Protein AF-A0A2W6Y2Q2-F1 (afdb_monomer_lite)

Foldseek 3Di:
DFP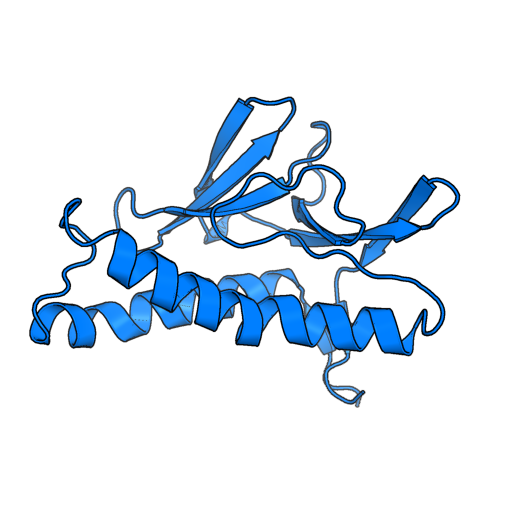KDFLLVLVVVLLVVLQVCQVVCVVVVQHPPDPVNVVVSQVVSQVSCCVRHVVLVVVQVCVVPVPDDFDEAGAQDADDPGQKFKAFPPPPFADWGWHYFDADPHRSQWTWTDTPNDIDIDGSVPGQMWMWGQGPVRDIDTHGMTGPPD

Secondary structure (DSSP, 8-state):
---EEEHHHHHHHHHHHHHHHHHHHHHTT--TT-GGGHHHHHHHHHHHHIIIIIHHHHHHHHHH-TT----BPPTTS---S-SEEEEETT--STT-EEEEEE-SSSTT-EEEEEETTEEEEEEGGG--EEEEEE-TTS-EEEE-EEES--

Radius of gyration: 15.6 Å; chains: 1; bounding box: 40×36×45 Å

Structure (mmCIF, N/CA/C/O backbone):
data_AF-A0A2W6Y2Q2-F1
#
_entry.id   AF-A0A2W6Y2Q2-F1
#
loop_
_atom_site.group_PDB
_atom_site.id
_atom_site.type_symbol
_atom_site.label_atom_id
_atom_site.label_alt_id
_atom_site.label_comp_id
_atom_site.label_asym_id
_atom_site.label_entity_id
_atom_site.label_seq_id
_atom_site.pdbx_PDB_ins_code
_atom_site.Cartn_x
_atom_site.Cartn_y
_atom_site.Cartn_z
_atom_site.occupancy
_atom_site.B_iso_or_equiv
_atom_site.auth_seq_id
_atom_site.auth_comp_id
_atom_site.auth_asym_id
_atom_site.auth_atom_id
_atom_site.pdbx_PDB_model_num
ATOM 1 N N . MET A 1 1 ? -14.015 -22.591 5.060 1.00 55.34 1 MET A N 1
ATOM 2 C CA . MET A 1 1 ? -12.784 -21.904 5.494 1.00 55.34 1 MET A CA 1
ATOM 3 C C . MET A 1 1 ? -12.950 -20.511 4.949 1.00 55.34 1 MET A C 1
ATOM 5 O O . MET A 1 1 ? -13.200 -20.458 3.755 1.00 55.34 1 MET A O 1
ATOM 9 N N . SER A 1 2 ? -12.981 -19.472 5.788 1.00 66.75 2 SER A N 1
ATOM 10 C CA . SER A 1 2 ? -12.985 -18.113 5.242 1.00 66.75 2 SER A CA 1
ATOM 11 C C . SER A 1 2 ? -11.653 -17.878 4.542 1.00 66.75 2 SER A C 1
ATOM 13 O O . SER A 1 2 ? -10.610 -18.334 5.032 1.00 66.75 2 SER A O 1
ATOM 15 N N . ASP A 1 3 ? -11.706 -17.265 3.367 1.00 87.62 3 ASP A N 1
ATOM 16 C CA . ASP A 1 3 ? -10.528 -16.915 2.586 1.00 87.62 3 ASP A CA 1
ATOM 17 C C . ASP A 1 3 ? -9.928 -15.624 3.164 1.00 87.62 3 ASP A C 1
ATOM 19 O O . ASP A 1 3 ? -10.250 -14.507 2.759 1.00 87.62 3 ASP A O 1
ATOM 23 N N . GLN A 1 4 ? -9.120 -15.779 4.218 1.00 93.56 4 GLN A N 1
ATOM 24 C CA . GLN A 1 4 ? -8.417 -14.665 4.852 1.00 93.56 4 GLN A CA 1
ATOM 25 C C . GLN A 1 4 ? -7.084 -14.394 4.157 1.00 93.56 4 GLN A C 1
ATOM 27 O O . GLN A 1 4 ? -6.311 -15.314 3.882 1.00 93.56 4 GLN A O 1
ATOM 32 N N . ILE A 1 5 ? -6.781 -13.115 3.955 1.00 96.38 5 ILE A N 1
ATOM 33 C CA . ILE A 1 5 ? -5.499 -12.644 3.433 1.00 96.38 5 ILE A CA 1
ATOM 34 C C . ILE A 1 5 ? -4.911 -11.583 4.357 1.00 96.38 5 ILE A C 1
ATOM 36 O O . ILE A 1 5 ? -5.626 -10.713 4.854 1.00 96.38 5 ILE A O 1
ATOM 40 N N . SER A 1 6 ? -3.597 -11.617 4.570 1.00 97.19 6 SER A N 1
ATOM 41 C CA . SER A 1 6 ? -2.954 -10.570 5.356 1.00 97.19 6 SER A CA 1
ATOM 42 C C . SER A 1 6 ? -2.934 -9.244 4.583 1.00 97.19 6 SER A C 1
ATOM 44 O O . SER A 1 6 ? -2.750 -9.214 3.362 1.00 97.19 6 SER A O 1
ATOM 46 N N . VAL A 1 7 ? -3.054 -8.118 5.289 1.00 97.00 7 VAL A N 1
ATOM 47 C CA . VAL A 1 7 ? -2.902 -6.774 4.700 1.00 97.00 7 VAL A CA 1
ATOM 48 C C . VAL A 1 7 ? -1.521 -6.627 4.054 1.00 97.00 7 VAL A C 1
ATOM 50 O O . VAL A 1 7 ? -1.380 -6.036 2.983 1.00 97.00 7 VAL A O 1
ATOM 53 N N . THR A 1 8 ? -0.499 -7.230 4.663 1.00 96.88 8 THR A N 1
ATOM 54 C CA . THR A 1 8 ? 0.851 -7.294 4.092 1.00 96.88 8 THR A CA 1
ATOM 55 C C . THR A 1 8 ? 0.857 -7.963 2.719 1.00 96.88 8 THR A C 1
ATOM 57 O O . THR A 1 8 ? 1.486 -7.448 1.792 1.00 96.88 8 THR A O 1
ATOM 60 N N . ASP A 1 9 ? 0.152 -9.082 2.561 1.00 97.19 9 ASP A N 1
ATOM 61 C CA . ASP A 1 9 ? 0.091 -9.796 1.288 1.00 97.19 9 ASP A CA 1
ATOM 62 C C . ASP A 1 9 ? -0.718 -9.031 0.238 1.00 97.19 9 ASP A C 1
ATOM 64 O O . ASP A 1 9 ? -0.294 -8.997 -0.916 1.00 97.19 9 ASP A O 1
ATOM 68 N N . LEU A 1 10 ? -1.796 -8.329 0.611 1.00 96.81 10 LEU A N 1
ATOM 69 C CA . LEU A 1 10 ? -2.506 -7.422 -0.307 1.00 96.81 10 LEU A CA 1
ATOM 70 C C . LEU A 1 10 ? -1.560 -6.362 -0.891 1.00 96.81 10 LEU A C 1
ATOM 72 O O . LEU A 1 10 ? -1.468 -6.199 -2.111 1.00 96.81 10 LEU A O 1
ATOM 76 N N . VAL A 1 11 ? -0.789 -5.683 -0.037 1.00 97.25 11 VAL A N 1
ATOM 77 C CA . VAL A 1 11 ? 0.143 -4.629 -0.475 1.00 97.25 11 VAL A CA 1
ATOM 78 C C . VAL A 1 11 ? 1.310 -5.207 -1.289 1.00 97.25 11 VAL A C 1
ATOM 80 O O . VAL A 1 11 ? 1.740 -4.609 -2.279 1.00 97.25 11 VAL A O 1
ATOM 83 N N . ARG A 1 12 ? 1.806 -6.401 -0.942 1.00 97.12 12 ARG A N 1
ATOM 84 C CA . ARG A 1 12 ? 2.831 -7.102 -1.737 1.00 97.12 12 ARG A CA 1
ATOM 85 C C . ARG A 1 12 ? 2.305 -7.555 -3.097 1.00 97.12 12 ARG A C 1
ATOM 87 O O . ARG A 1 12 ? 3.038 -7.463 -4.086 1.00 97.12 12 ARG A O 1
ATOM 94 N N . ASN A 1 13 ? 1.062 -8.021 -3.168 1.00 97.56 13 ASN A N 1
ATOM 95 C CA . ASN A 1 13 ? 0.400 -8.378 -4.421 1.00 97.56 13 ASN A CA 1
ATOM 96 C C . ASN A 1 13 ? 0.252 -7.151 -5.319 1.00 97.56 13 ASN A C 1
ATOM 98 O O . ASN A 1 13 ? 0.581 -7.224 -6.501 1.00 97.56 13 ASN A O 1
ATOM 102 N N . PHE A 1 14 ? -0.125 -6.006 -4.748 1.00 97.94 14 PHE A N 1
ATOM 103 C CA . PHE A 1 14 ? -0.113 -4.721 -5.440 1.00 97.94 14 PHE A CA 1
ATOM 104 C C . PHE A 1 14 ? 1.275 -4.374 -6.012 1.00 97.94 14 PHE A C 1
ATOM 106 O O . PHE A 1 14 ? 1.404 -4.149 -7.217 1.00 97.94 14 PHE A O 1
ATOM 113 N N . ALA A 1 15 ? 2.336 -4.420 -5.198 1.00 97.62 15 ALA A N 1
ATOM 114 C CA . ALA A 1 15 ? 3.701 -4.168 -5.672 1.00 97.62 15 ALA A CA 1
ATOM 115 C C . ALA A 1 15 ? 4.117 -5.135 -6.795 1.00 97.62 15 ALA A C 1
ATOM 117 O O . ALA A 1 15 ? 4.762 -4.750 -7.772 1.00 97.62 15 ALA A O 1
ATOM 118 N N . SER A 1 16 ? 3.733 -6.405 -6.674 1.00 97.75 16 SER A N 1
ATOM 119 C CA . SER A 1 16 ? 4.023 -7.441 -7.669 1.00 97.75 16 SER A CA 1
ATOM 120 C C . SER A 1 16 ? 3.266 -7.208 -8.978 1.00 97.75 16 SER A C 1
ATOM 122 O O . SER A 1 16 ? 3.845 -7.384 -10.050 1.00 97.75 16 SER A O 1
ATOM 124 N N . ALA A 1 17 ? 2.013 -6.750 -8.910 1.00 98.19 17 ALA A N 1
ATOM 125 C CA . ALA A 1 17 ? 1.218 -6.378 -10.076 1.00 98.19 17 ALA A CA 1
ATOM 126 C C . ALA A 1 17 ? 1.860 -5.209 -10.841 1.00 98.19 17 ALA A C 1
ATOM 128 O O . ALA A 1 17 ? 2.041 -5.310 -12.056 1.00 98.19 17 ALA A O 1
ATOM 129 N N . CYS A 1 18 ? 2.295 -4.153 -10.142 1.00 97.12 18 CYS A N 1
ATOM 130 C CA . CYS A 1 18 ? 3.012 -3.033 -10.764 1.00 97.12 18 CYS A CA 1
ATOM 131 C C . CYS A 1 18 ? 4.272 -3.507 -11.506 1.00 97.12 18 CYS A C 1
ATOM 133 O O . CYS A 1 18 ? 4.455 -3.185 -12.680 1.00 97.12 18 CYS A O 1
ATOM 135 N N . ARG A 1 19 ? 5.098 -4.352 -10.870 1.00 96.75 19 ARG A N 1
ATOM 136 C CA . ARG A 1 19 ? 6.300 -4.929 -11.506 1.00 96.75 19 ARG A CA 1
ATOM 137 C C . ARG A 1 19 ? 5.984 -5.806 -12.714 1.00 96.75 19 ARG A C 1
ATOM 139 O O . ARG A 1 19 ? 6.712 -5.781 -13.704 1.00 96.75 19 ARG A O 1
ATOM 146 N N . ALA A 1 20 ? 4.913 -6.591 -12.645 1.00 97.81 20 ALA A N 1
ATOM 147 C CA . ALA A 1 20 ? 4.515 -7.480 -13.732 1.00 97.81 20 ALA A CA 1
ATOM 148 C C . ALA A 1 20 ? 4.067 -6.709 -14.987 1.00 97.81 20 ALA A C 1
ATOM 150 O O . ALA A 1 20 ? 4.219 -7.214 -16.102 1.00 97.81 20 ALA A O 1
ATOM 151 N N . LEU A 1 21 ? 3.550 -5.487 -14.823 1.00 97.31 21 LEU A N 1
ATOM 152 C CA . LEU A 1 21 ? 3.155 -4.619 -15.934 1.00 97.31 21 LEU A CA 1
ATOM 153 C C . LEU A 1 21 ? 4.338 -3.927 -16.617 1.00 97.31 21 LEU A C 1
ATOM 155 O O . LEU A 1 21 ? 4.245 -3.622 -17.809 1.00 97.31 21 LEU A O 1
ATOM 159 N N . THR A 1 22 ? 5.455 -3.733 -15.912 1.00 95.75 22 THR A N 1
ATOM 160 C CA . THR A 1 22 ? 6.651 -3.044 -16.415 1.00 95.75 22 THR A CA 1
ATOM 161 C C . THR A 1 22 ? 7.077 -3.467 -17.827 1.00 95.75 22 THR A C 1
ATOM 163 O O . THR A 1 22 ? 7.125 -2.601 -18.700 1.00 95.75 22 THR A O 1
ATOM 166 N N . PRO A 1 23 ? 7.300 -4.761 -18.146 1.00 95.75 23 PRO A N 1
ATOM 167 C CA . PRO A 1 23 ? 7.752 -5.151 -19.484 1.00 95.75 23 PRO A CA 1
ATOM 168 C C . PRO A 1 23 ? 6.748 -4.841 -20.603 1.00 95.75 23 PRO A C 1
ATOM 170 O O . PRO A 1 23 ? 7.139 -4.787 -21.770 1.00 95.75 23 PRO A O 1
ATOM 173 N N . TYR A 1 24 ? 5.460 -4.684 -20.291 1.00 96.69 24 TYR A N 1
ATOM 174 C CA . TYR A 1 24 ? 4.431 -4.337 -21.272 1.00 96.69 24 TYR A CA 1
ATOM 175 C C . TYR A 1 24 ? 4.340 -2.826 -21.471 1.00 96.69 24 TYR A C 1
ATOM 177 O O . TYR A 1 24 ? 4.234 -2.366 -22.608 1.00 96.69 24 TYR A O 1
ATOM 185 N N . LEU A 1 25 ? 4.441 -2.060 -20.386 1.00 94.50 25 LEU A N 1
ATOM 186 C CA . LEU A 1 25 ? 4.421 -0.599 -20.425 1.00 94.50 25 LEU A CA 1
ATOM 187 C C . LEU A 1 25 ? 5.706 -0.026 -21.033 1.00 94.50 25 LEU A C 1
ATOM 189 O O . LEU A 1 25 ? 5.629 0.903 -21.837 1.00 94.50 25 LEU A O 1
ATOM 193 N N . ASP A 1 26 ? 6.855 -0.664 -20.802 1.00 92.69 26 ASP A N 1
ATOM 194 C CA . ASP A 1 26 ? 8.106 -0.341 -21.494 1.00 92.69 26 ASP A CA 1
ATOM 195 C C . ASP A 1 26 ? 7.950 -0.476 -23.022 1.00 92.69 26 ASP A C 1
ATOM 197 O O . ASP A 1 26 ? 8.349 0.412 -23.778 1.00 92.69 26 ASP A O 1
ATOM 201 N N . ARG A 1 27 ? 7.295 -1.547 -23.503 1.00 94.81 27 ARG A N 1
ATOM 202 C CA . ARG A 1 27 ? 6.998 -1.739 -24.941 1.00 94.81 27 ARG A CA 1
ATOM 203 C C . ARG A 1 27 ? 5.982 -0.736 -25.482 1.00 94.81 27 ARG A C 1
ATOM 205 O O . ARG A 1 27 ? 5.977 -0.477 -26.681 1.00 94.81 27 ARG A O 1
ATOM 212 N N . ALA A 1 28 ? 5.133 -0.189 -24.617 1.00 93.75 28 ALA A N 1
ATOM 213 C CA . ALA A 1 28 ? 4.190 0.873 -24.946 1.00 93.75 28 ALA A CA 1
ATOM 214 C C . ALA A 1 28 ? 4.810 2.281 -24.846 1.00 93.75 28 ALA A C 1
ATOM 216 O O . ALA A 1 28 ? 4.087 3.266 -24.972 1.00 93.75 28 ALA A O 1
ATOM 217 N N . HIS A 1 29 ? 6.130 2.388 -24.645 1.00 91.25 29 HIS A N 1
ATOM 218 C CA . HIS A 1 29 ? 6.852 3.650 -24.457 1.00 91.25 29 HIS A CA 1
ATOM 219 C C . HIS A 1 29 ? 6.412 4.452 -23.221 1.00 91.25 29 HIS A C 1
ATOM 221 O O . HIS A 1 29 ? 6.494 5.680 -23.210 1.00 91.25 29 HIS A O 1
ATOM 227 N N . VAL A 1 30 ? 6.018 3.749 -22.157 1.00 90.81 30 VAL A N 1
ATOM 228 C CA . VAL A 1 30 ? 5.767 4.309 -20.821 1.00 90.81 30 VAL A CA 1
ATOM 229 C C . VAL A 1 30 ? 6.777 3.715 -19.826 1.00 90.81 30 VAL A C 1
ATOM 231 O O . VAL A 1 30 ? 6.401 2.949 -18.937 1.00 90.81 30 VAL A O 1
ATOM 234 N N . PRO A 1 31 ? 8.086 3.989 -19.990 1.00 87.56 31 PRO A N 1
ATOM 235 C CA . PRO A 1 31 ? 9.097 3.387 -19.136 1.00 87.56 31 PRO A CA 1
ATOM 236 C C . PRO A 1 31 ? 9.017 3.922 -17.707 1.00 87.56 31 PRO A C 1
ATOM 238 O O . PRO A 1 31 ? 8.912 5.126 -17.486 1.00 87.56 31 PRO A O 1
ATOM 241 N N . TRP A 1 32 ? 9.119 3.019 -16.734 1.00 85.56 32 TRP A N 1
ATOM 242 C CA . TRP A 1 32 ? 9.094 3.344 -15.299 1.00 85.56 32 TRP A CA 1
ATOM 243 C C . TRP A 1 32 ? 10.253 4.253 -14.861 1.00 85.56 32 TRP A C 1
ATOM 245 O O . TRP A 1 32 ? 10.110 5.041 -13.932 1.00 85.56 32 TRP A O 1
ATOM 255 N N . ALA A 1 33 ? 11.399 4.157 -15.542 1.00 84.81 33 ALA A N 1
ATOM 256 C CA . ALA A 1 33 ? 12.600 4.931 -15.234 1.00 84.81 33 ALA A CA 1
ATOM 257 C C . ALA A 1 33 ? 12.583 6.355 -15.828 1.00 84.81 33 ALA A C 1
ATOM 259 O O . ALA A 1 33 ? 13.486 7.149 -15.551 1.00 84.81 33 ALA A O 1
ATOM 260 N N . ASP A 1 34 ? 11.599 6.693 -16.671 1.00 80.94 34 ASP A N 1
ATOM 261 C CA . ASP A 1 34 ? 11.474 8.041 -17.225 1.00 80.94 34 ASP A CA 1
ATOM 262 C C . ASP A 1 34 ? 10.599 8.918 -16.331 1.00 80.94 34 ASP A C 1
ATOM 264 O O . ASP A 1 34 ? 9.374 8.813 -16.301 1.00 80.94 34 ASP A O 1
ATOM 268 N N . HIS A 1 35 ? 11.251 9.869 -15.670 1.00 75.06 35 HIS A N 1
ATOM 269 C CA . HIS A 1 35 ? 10.616 10.857 -14.808 1.00 75.06 35 HIS A CA 1
ATOM 270 C C . HIS A 1 35 ? 9.558 11.735 -15.486 1.00 75.06 35 HIS A C 1
ATOM 272 O O . HIS A 1 35 ? 8.764 12.381 -14.808 1.00 75.06 35 HIS A O 1
ATOM 278 N N . ARG A 1 36 ? 9.529 11.797 -16.820 1.00 75.50 36 ARG A N 1
ATOM 279 C CA . ARG A 1 36 ? 8.493 12.534 -17.560 1.00 75.50 36 ARG A CA 1
ATOM 280 C C . ARG A 1 36 ? 7.184 11.761 -17.683 1.00 75.50 36 ARG A C 1
ATOM 282 O O . ARG A 1 36 ? 6.189 12.341 -18.103 1.00 75.50 36 ARG A O 1
ATOM 289 N N . GLN A 1 37 ? 7.197 10.469 -17.361 1.00 76.31 37 GLN A N 1
ATOM 290 C CA . GLN A 1 37 ? 6.061 9.559 -17.488 1.00 76.31 37 GLN A CA 1
ATOM 291 C C . GLN A 1 37 ? 5.467 9.162 -16.129 1.00 76.31 37 GLN A C 1
ATOM 293 O O . GLN A 1 37 ? 4.591 8.296 -16.094 1.00 76.31 37 GLN A O 1
ATOM 298 N N . TYR A 1 38 ? 5.907 9.791 -15.029 1.00 79.06 38 TYR A N 1
ATOM 299 C CA . TYR A 1 38 ? 5.414 9.489 -13.682 1.00 79.06 38 TYR A CA 1
ATOM 300 C C . TYR A 1 38 ? 3.889 9.579 -13.592 1.00 79.06 38 TYR A C 1
ATOM 302 O O . TYR A 1 38 ? 3.276 8.630 -13.125 1.00 79.06 38 TYR A O 1
ATOM 310 N N . ASP A 1 39 ? 3.261 10.592 -14.199 1.00 85.69 39 ASP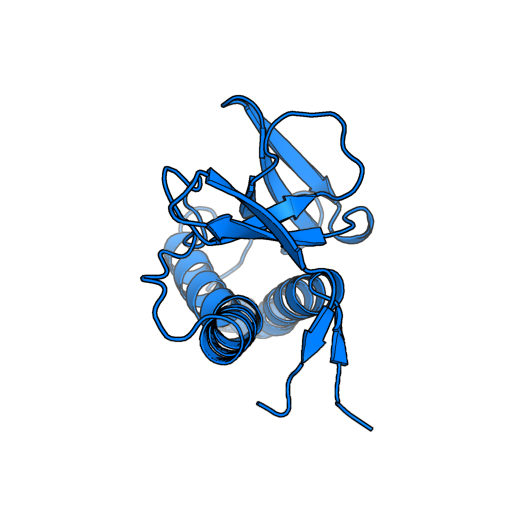 A N 1
ATOM 311 C CA . ASP A 1 39 ? 1.798 10.737 -14.215 1.00 85.69 39 ASP A CA 1
ATOM 312 C C . ASP A 1 39 ? 1.052 9.501 -14.751 1.00 85.69 39 ASP A C 1
ATOM 314 O O . ASP A 1 39 ? -0.057 9.192 -14.313 1.00 85.69 39 ASP A O 1
ATOM 318 N N . ASN A 1 40 ? 1.621 8.801 -15.739 1.00 91.06 40 ASN A N 1
ATOM 319 C CA . ASN A 1 40 ? 0.991 7.606 -16.298 1.00 91.06 40 ASN A CA 1
ATOM 320 C C . ASN A 1 40 ? 1.124 6.419 -15.345 1.00 91.06 40 ASN A C 1
ATOM 322 O O . ASN A 1 40 ? 0.163 5.673 -15.161 1.00 91.06 40 ASN A O 1
ATOM 326 N N . TRP A 1 41 ? 2.293 6.262 -14.726 1.00 92.12 41 TRP A N 1
ATOM 327 C CA . TRP A 1 41 ? 2.520 5.218 -13.735 1.00 92.12 41 TRP A CA 1
ATOM 328 C C . TRP A 1 41 ? 1.731 5.452 -12.453 1.00 92.12 41 TRP A C 1
ATOM 330 O O . TRP A 1 41 ? 1.141 4.501 -11.953 1.00 92.12 41 TRP A O 1
ATOM 340 N N . ASP A 1 42 ? 1.630 6.692 -11.986 1.00 91.12 42 ASP A N 1
ATOM 341 C CA . ASP A 1 42 ? 0.856 7.053 -10.801 1.00 91.12 42 ASP A CA 1
ATOM 342 C C . ASP A 1 42 ? -0.622 6.712 -10.986 1.00 91.12 42 ASP A C 1
ATOM 344 O O . ASP A 1 42 ? -1.220 6.107 -10.105 1.00 91.12 42 ASP A O 1
ATOM 348 N N . ARG A 1 43 ? -1.202 6.985 -12.164 1.00 94.12 43 ARG A N 1
ATOM 349 C CA . ARG A 1 43 ? -2.593 6.598 -12.473 1.00 94.12 43 ARG A CA 1
ATOM 350 C C . ARG A 1 43 ? -2.803 5.086 -12.479 1.00 94.12 43 ARG A C 1
ATOM 352 O O . ARG A 1 43 ? -3.830 4.604 -12.010 1.00 94.12 43 ARG A O 1
ATOM 359 N N . ILE A 1 44 ? -1.858 4.337 -13.046 1.00 95.38 44 ILE A N 1
ATOM 360 C CA . ILE A 1 44 ? -1.930 2.870 -13.094 1.00 95.38 44 ILE A CA 1
ATOM 361 C C . ILE A 1 44 ? -1.789 2.296 -11.682 1.00 95.38 44 ILE A C 1
ATOM 363 O O . ILE A 1 44 ? -2.562 1.423 -11.291 1.00 95.38 44 ILE A O 1
ATOM 367 N N . ALA A 1 45 ? -0.824 2.799 -10.916 1.00 95.94 45 ALA A N 1
ATOM 368 C CA . ALA A 1 45 ? -0.574 2.378 -9.550 1.00 95.94 45 ALA A CA 1
ATOM 369 C C . ALA A 1 45 ? -1.739 2.746 -8.620 1.00 95.94 45 ALA A C 1
ATOM 371 O O . ALA A 1 45 ? -2.144 1.898 -7.835 1.00 95.94 45 ALA A O 1
ATOM 372 N N . GLU A 1 46 ? -2.330 3.939 -8.747 1.00 96.31 46 GLU A N 1
ATOM 373 C CA . GLU A 1 46 ? -3.518 4.353 -7.986 1.00 96.31 46 GLU A CA 1
ATOM 374 C C . GLU A 1 46 ? -4.688 3.396 -8.242 1.00 96.31 46 GLU A C 1
ATOM 376 O O . GLU A 1 46 ? -5.251 2.864 -7.289 1.00 96.31 46 GLU A O 1
ATOM 381 N N . ALA A 1 47 ? -4.990 3.080 -9.507 1.00 97.06 47 ALA A N 1
ATOM 382 C CA . ALA A 1 47 ? -6.072 2.153 -9.849 1.00 97.06 47 ALA A CA 1
ATOM 383 C C . ALA A 1 47 ? -5.832 0.727 -9.314 1.00 97.06 47 ALA A C 1
ATOM 385 O O . ALA A 1 47 ? -6.755 0.073 -8.819 1.00 97.06 47 ALA A O 1
ATOM 386 N N . LEU A 1 48 ? -4.591 0.233 -9.397 1.00 98.00 48 LEU A N 1
ATOM 387 C CA . LEU A 1 48 ? -4.221 -1.070 -8.841 1.00 98.00 48 LEU A CA 1
ATOM 388 C C . LEU A 1 48 ? -4.280 -1.076 -7.313 1.00 98.00 48 LEU A C 1
ATOM 390 O O . LEU A 1 48 ? -4.748 -2.051 -6.734 1.00 98.00 48 LEU A O 1
ATOM 394 N N . PHE A 1 49 ? -3.816 -0.013 -6.662 1.00 97.56 49 PHE A N 1
ATOM 395 C CA . PHE A 1 49 ? -3.856 0.123 -5.211 1.00 97.56 49 PHE A CA 1
ATOM 396 C C . PHE A 1 49 ? -5.295 0.175 -4.700 1.00 97.56 49 PHE A C 1
ATOM 398 O O . PHE A 1 49 ? -5.635 -0.516 -3.740 1.00 97.56 49 PHE A O 1
ATOM 405 N N . GLU A 1 50 ? -6.156 0.941 -5.370 1.00 96.00 50 GLU A N 1
ATOM 406 C CA . GLU A 1 50 ? -7.578 1.009 -5.052 1.00 96.00 50 GLU A CA 1
ATOM 407 C C . GLU A 1 50 ? -8.224 -0.378 -5.136 1.00 96.00 50 GLU A C 1
ATOM 409 O O . GLU A 1 50 ? -8.807 -0.842 -4.159 1.00 96.00 50 GLU A O 1
ATOM 414 N N . SER A 1 51 ? -8.024 -1.080 -6.254 1.00 96.81 51 SER A N 1
ATOM 415 C CA . SER A 1 51 ? -8.672 -2.372 -6.515 1.00 96.81 51 SER A CA 1
ATOM 416 C C . SER A 1 51 ? -8.124 -3.516 -5.653 1.00 96.81 51 SER A C 1
ATOM 418 O O . SER A 1 51 ? -8.870 -4.384 -5.213 1.00 96.81 51 SER A O 1
ATOM 420 N N . LEU A 1 52 ? -6.803 -3.572 -5.454 1.00 96.88 52 LEU A N 1
ATOM 421 C CA . LEU A 1 52 ? -6.140 -4.711 -4.809 1.00 96.88 52 LEU A CA 1
ATOM 422 C C . LEU A 1 52 ? -5.943 -4.524 -3.308 1.00 96.88 52 LEU A C 1
ATOM 424 O O . LEU A 1 52 ? -5.681 -5.506 -2.621 1.00 96.88 52 LEU A O 1
ATOM 428 N N . VAL A 1 53 ? -6.010 -3.293 -2.799 1.00 96.38 53 VAL A N 1
ATOM 429 C CA . VAL A 1 53 ? -5.709 -3.000 -1.394 1.00 96.38 53 VAL A CA 1
ATOM 430 C C . VAL A 1 53 ? -6.860 -2.267 -0.731 1.00 96.38 53 VAL A C 1
ATOM 432 O O . VAL A 1 53 ? -7.422 -2.786 0.233 1.00 96.38 53 VAL A O 1
ATOM 435 N N . LEU A 1 54 ? -7.231 -1.083 -1.227 1.00 94.38 54 LEU A N 1
ATOM 436 C CA . LEU A 1 54 ? -8.214 -0.250 -0.531 1.00 94.38 54 LEU A CA 1
ATOM 437 C C . LEU A 1 54 ? -9.608 -0.860 -0.544 1.00 94.38 54 LEU A C 1
ATOM 439 O O . LEU A 1 54 ? -10.256 -0.863 0.495 1.00 94.38 54 LEU A O 1
ATOM 443 N N . GLU A 1 55 ? -10.076 -1.368 -1.680 1.00 94.69 55 GLU A N 1
ATOM 444 C CA . GLU A 1 55 ? -11.428 -1.906 -1.795 1.00 94.69 55 GLU A CA 1
ATOM 445 C C . GLU A 1 55 ? -11.650 -3.145 -0.908 1.00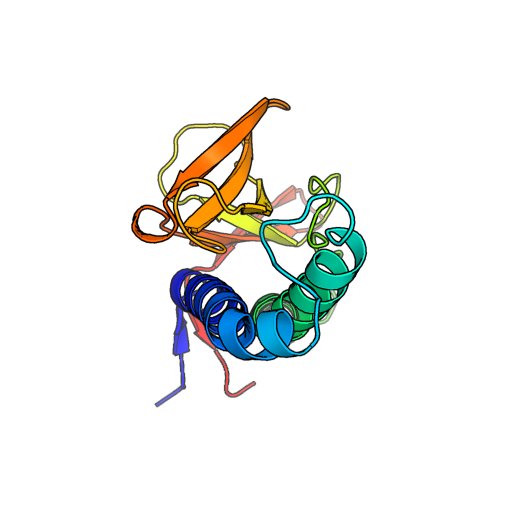 94.69 55 GLU A C 1
ATOM 447 O O . GLU A 1 55 ? -12.606 -3.115 -0.130 1.00 94.69 55 GLU A O 1
ATOM 452 N N . PRO A 1 56 ? -10.766 -4.167 -0.888 1.00 95.31 56 PRO A N 1
ATOM 453 C CA . PRO A 1 56 ? -10.878 -5.269 0.070 1.00 95.31 56 PRO A CA 1
ATOM 454 C C . PRO A 1 56 ? -10.865 -4.795 1.530 1.00 95.31 56 PRO A C 1
ATOM 456 O O . PRO A 1 56 ? -11.700 -5.213 2.331 1.00 95.31 56 PRO A O 1
ATOM 459 N N . CYS A 1 57 ? -9.962 -3.868 1.876 1.00 94.62 57 CYS A N 1
ATOM 460 C CA . CYS A 1 57 ? -9.907 -3.284 3.219 1.00 94.62 57 CYS A CA 1
ATOM 461 C C . CYS A 1 57 ? -11.208 -2.551 3.579 1.00 94.62 57 CYS A C 1
ATOM 463 O O . CYS A 1 57 ? -11.718 -2.691 4.690 1.00 94.62 57 CYS A O 1
ATOM 465 N N . ARG A 1 58 ? -11.753 -1.775 2.638 1.00 93.62 58 ARG A N 1
ATOM 466 C CA . ARG A 1 58 ? -12.988 -1.006 2.802 1.00 93.62 58 ARG A CA 1
ATOM 467 C C . ARG A 1 58 ? -14.167 -1.932 3.055 1.00 93.62 58 ARG A C 1
ATOM 469 O O . ARG A 1 58 ? -14.856 -1.741 4.047 1.00 93.62 58 ARG A O 1
ATOM 476 N N . LEU A 1 59 ? -14.371 -2.932 2.198 1.00 93.62 59 LEU A N 1
ATOM 477 C CA . LEU A 1 59 ? -15.475 -3.888 2.329 1.00 93.62 59 LEU A CA 1
ATOM 478 C C . LEU A 1 59 ? -15.424 -4.613 3.678 1.00 93.62 59 LEU A C 1
ATOM 480 O O . LEU A 1 59 ? -16.445 -4.753 4.347 1.00 93.62 59 LEU A O 1
ATOM 484 N N . HIS A 1 60 ? -14.223 -4.982 4.123 1.00 94.25 60 HIS A N 1
ATOM 485 C CA . HIS A 1 60 ? -14.019 -5.598 5.429 1.00 94.25 60 HIS A CA 1
ATOM 486 C C . HIS A 1 60 ? -14.400 -4.711 6.608 1.00 94.25 60 HIS A C 1
ATOM 488 O O . HIS A 1 60 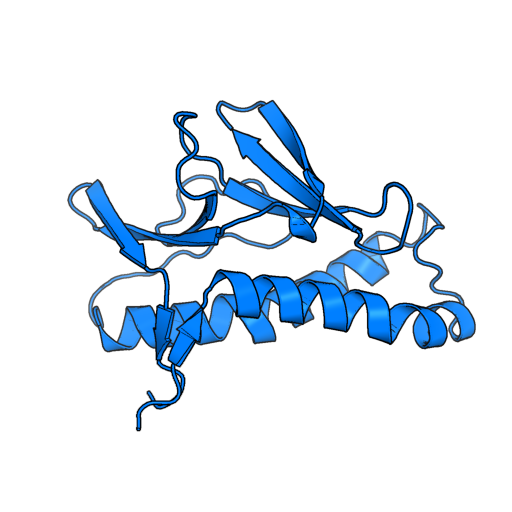? -15.091 -5.151 7.535 1.00 94.25 60 HIS A O 1
ATOM 494 N N . VAL A 1 61 ? -13.986 -3.447 6.565 1.00 93.00 61 VAL A N 1
ATOM 495 C CA . VAL A 1 61 ? -14.344 -2.489 7.607 1.00 93.00 61 VAL A CA 1
ATOM 496 C C . VAL A 1 61 ? -15.835 -2.157 7.557 1.00 93.00 61 VAL A C 1
ATOM 498 O O . VAL A 1 61 ? -16.473 -2.156 8.603 1.00 93.00 61 VAL A O 1
ATOM 501 N N . GLU A 1 62 ? -16.426 -1.947 6.379 1.00 93.31 62 GLU A N 1
ATOM 502 C CA . GLU A 1 62 ? -17.862 -1.664 6.226 1.00 93.31 62 GLU A CA 1
ATOM 503 C C . GLU A 1 62 ? -18.737 -2.813 6.740 1.00 93.31 62 GLU A C 1
ATOM 505 O O . GLU A 1 62 ? -19.744 -2.564 7.402 1.00 93.31 62 GLU A O 1
ATOM 510 N N . ALA A 1 63 ? -18.343 -4.067 6.502 1.00 92.44 63 ALA A N 1
ATOM 511 C CA . ALA A 1 63 ? -19.056 -5.229 7.031 1.00 92.44 63 ALA A CA 1
ATOM 512 C C . ALA A 1 63 ? -19.016 -5.289 8.569 1.00 92.44 63 ALA A C 1
ATOM 514 O O . ALA A 1 63 ? -19.983 -5.713 9.205 1.00 92.44 63 ALA A O 1
ATOM 515 N N . SER A 1 64 ? -17.909 -4.843 9.165 1.00 90.06 64 SER A N 1
ATOM 516 C CA . SER A 1 64 ? -17.709 -4.840 10.618 1.00 90.06 64 SER A CA 1
ATOM 517 C C . SER A 1 64 ? -18.307 -3.599 11.301 1.00 90.06 64 SER A C 1
ATOM 519 O O . SER A 1 64 ? -18.736 -3.674 12.452 1.00 90.06 64 SER A O 1
ATOM 521 N N . PHE A 1 65 ? -18.372 -2.468 10.590 1.00 89.06 65 PHE A N 1
ATOM 522 C CA . PHE A 1 65 ? -18.753 -1.147 11.100 1.00 89.06 65 PHE A CA 1
ATOM 523 C C . PHE A 1 65 ? -19.638 -0.380 10.092 1.00 89.06 65 PHE A C 1
ATOM 525 O O . PHE A 1 65 ? -19.243 0.672 9.585 1.00 89.06 65 PHE A O 1
ATOM 532 N N . PRO A 1 66 ? -20.865 -0.854 9.808 1.00 88.44 66 PRO A N 1
ATOM 533 C CA . PRO A 1 66 ? -21.686 -0.352 8.697 1.00 88.44 66 PRO A CA 1
ATOM 534 C C . PRO A 1 66 ? -22.183 1.092 8.859 1.00 88.44 66 PRO A C 1
ATOM 536 O O . PRO A 1 66 ? -22.588 1.719 7.884 1.00 88.44 66 PRO A O 1
ATOM 539 N N . GLU A 1 67 ? -22.181 1.634 10.078 1.00 89.75 67 GLU A N 1
ATOM 540 C CA . GLU A 1 67 ? -22.618 3.011 10.356 1.00 89.75 67 GLU A CA 1
ATOM 541 C C . GLU A 1 67 ? -21.468 4.031 10.306 1.00 89.75 67 GLU A C 1
ATOM 543 O O . GLU A 1 67 ? -21.688 5.235 10.459 1.00 89.75 67 GLU A O 1
ATOM 548 N N . MET A 1 68 ? -20.231 3.570 10.108 1.00 86.81 68 MET A N 1
ATOM 549 C CA . MET A 1 68 ? -19.057 4.430 10.134 1.00 86.81 68 MET A CA 1
ATOM 550 C C . MET A 1 68 ? -18.841 5.104 8.774 1.00 86.81 68 MET A C 1
ATOM 552 O O . MET A 1 68 ? -18.764 4.452 7.737 1.00 86.81 68 MET A O 1
ATOM 556 N N . SER A 1 69 ? -18.694 6.431 8.773 1.00 87.44 69 SER A N 1
ATOM 557 C CA . SER A 1 69 ? -18.269 7.165 7.578 1.00 87.44 69 SER A CA 1
ATOM 558 C C . SER A 1 69 ? -16.769 6.981 7.383 1.00 87.44 69 SER A C 1
ATOM 560 O O . SER A 1 69 ? -15.978 7.558 8.129 1.00 87.44 69 SER A O 1
ATOM 562 N N . LEU A 1 70 ? -16.382 6.207 6.374 1.00 89.62 70 LEU A N 1
ATOM 563 C CA . LEU A 1 70 ? -14.983 5.894 6.106 1.00 89.62 70 LEU A CA 1
ATOM 564 C C . LEU A 1 70 ? -14.349 6.929 5.175 1.00 89.62 70 LEU A C 1
ATOM 566 O O . LEU A 1 70 ? -14.860 7.213 4.092 1.00 89.62 70 LEU A O 1
ATOM 570 N N . THR A 1 71 ? -13.198 7.457 5.573 1.00 91.31 71 THR A N 1
ATOM 571 C CA . THR A 1 71 ? -12.275 8.177 4.694 1.00 91.31 71 THR A CA 1
ATOM 572 C C . THR A 1 71 ? -11.003 7.349 4.550 1.00 91.31 71 THR A C 1
ATOM 574 O O . THR A 1 71 ? -10.445 6.882 5.543 1.00 91.31 71 THR A O 1
ATOM 577 N N . LEU A 1 72 ? -10.576 7.117 3.307 1.00 88.56 72 LEU A N 1
ATOM 578 C CA . LEU A 1 72 ? -9.446 6.245 2.985 1.00 88.56 72 LEU A CA 1
ATOM 579 C C . LEU A 1 72 ? -8.264 7.053 2.463 1.00 88.56 72 LEU A C 1
ATOM 581 O O . LEU A 1 72 ? -8.435 7.954 1.638 1.00 88.56 72 LEU A O 1
ATOM 585 N N . ALA A 1 73 ? -7.067 6.685 2.916 1.00 89.62 73 ALA A N 1
ATOM 586 C CA . ALA A 1 73 ? -5.818 7.239 2.412 1.00 89.62 73 ALA A CA 1
ATOM 587 C C . ALA A 1 73 ? -5.664 6.987 0.904 1.00 89.62 73 ALA A C 1
ATOM 589 O O . ALA A 1 73 ? -5.809 5.857 0.433 1.00 89.62 73 ALA A O 1
ATOM 590 N N . ARG A 1 74 ? -5.334 8.040 0.149 1.00 90.69 74 ARG A N 1
ATOM 591 C CA . ARG A 1 74 ? -5.117 7.956 -1.301 1.00 90.69 74 ARG A CA 1
ATOM 592 C C . ARG A 1 74 ? -3.666 7.635 -1.639 1.00 90.69 74 ARG A C 1
ATOM 594 O O . ARG A 1 74 ? -2.746 8.153 -1.011 1.00 90.69 74 ARG A O 1
ATOM 601 N N . TYR A 1 75 ? -3.471 6.851 -2.696 1.00 93.19 75 TYR A N 1
ATOM 602 C CA . TYR A 1 75 ? -2.145 6.570 -3.241 1.00 93.19 75 TYR A CA 1
ATOM 603 C C . TYR A 1 75 ? -1.435 7.860 -3.675 1.00 93.19 75 TYR A C 1
ATOM 605 O O . TYR A 1 75 ? -2.034 8.711 -4.329 1.00 93.19 75 TYR A O 1
ATOM 613 N N . GLY A 1 76 ? -0.160 8.004 -3.318 1.00 91.94 76 GLY A N 1
ATOM 614 C CA . GLY A 1 76 ? 0.667 9.165 -3.664 1.00 91.94 76 GLY A CA 1
ATOM 615 C C . GLY A 1 76 ? 0.486 10.376 -2.743 1.00 91.94 76 GLY A C 1
ATOM 616 O O . GLY A 1 76 ? 1.246 11.342 -2.847 1.00 91.94 76 GLY A O 1
ATOM 617 N N . PHE A 1 77 ? -0.464 10.332 -1.804 1.00 88.88 77 PHE A N 1
ATOM 618 C CA . PHE A 1 77 ? -0.730 11.429 -0.877 1.00 88.88 77 PHE A CA 1
ATOM 619 C C . PHE A 1 77 ? -0.421 11.014 0.564 1.00 88.88 77 PHE A C 1
ATOM 621 O O . PHE A 1 77 ? -0.744 9.899 0.972 1.00 88.88 77 PHE A O 1
ATOM 628 N N . PRO A 1 78 ? 0.201 11.893 1.369 1.00 85.38 78 PRO A N 1
ATOM 629 C CA . PRO A 1 78 ? 0.254 11.685 2.805 1.00 85.38 78 PRO A CA 1
ATOM 630 C C . PRO A 1 78 ? -1.171 11.600 3.338 1.00 85.38 78 PRO A C 1
ATOM 632 O O . PRO A 1 78 ? -1.969 12.495 3.072 1.00 85.38 78 PRO A O 1
ATOM 635 N N . ALA A 1 79 ? -1.463 10.549 4.094 1.00 79.25 79 ALA A N 1
ATOM 636 C CA . ALA A 1 79 ? -2.727 10.454 4.794 1.00 79.25 79 ALA A CA 1
ATOM 637 C C . ALA A 1 79 ? -2.806 11.579 5.849 1.00 79.25 79 ALA A C 1
ATOM 639 O O . ALA A 1 79 ? -2.034 11.564 6.814 1.00 79.25 79 ALA A O 1
ATOM 640 N N . ASP A 1 80 ? -3.710 12.540 5.654 1.00 81.56 80 ASP A N 1
ATOM 641 C CA . ASP A 1 80 ? -4.047 13.621 6.578 1.00 81.56 80 ASP A CA 1
ATOM 642 C C . ASP A 1 80 ? -5.551 13.614 6.922 1.00 81.56 80 ASP A C 1
ATOM 644 O O . ASP A 1 80 ? -6.406 14.045 6.146 1.00 81.56 80 ASP A O 1
ATOM 648 N N . GLY A 1 81 ? -5.880 13.128 8.123 1.00 82.88 81 GLY A N 1
ATOM 649 C CA . GLY A 1 81 ? -7.253 13.111 8.643 1.00 82.88 81 GLY A CA 1
ATOM 650 C C . GLY A 1 81 ? -8.130 11.933 8.198 1.00 82.88 81 GLY A C 1
ATOM 651 O O . GLY A 1 81 ? -9.316 11.913 8.526 1.00 82.88 81 GLY A O 1
ATOM 652 N N . GLU A 1 82 ? -7.586 10.943 7.488 1.00 88.12 82 GLU A N 1
ATOM 653 C CA . GLU A 1 82 ? -8.326 9.739 7.106 1.00 88.12 82 GLU A CA 1
ATOM 654 C C . GLU A 1 82 ? -8.566 8.808 8.293 1.00 88.12 82 GLU A C 1
ATOM 656 O O . GLU A 1 82 ? -7.704 8.625 9.159 1.00 88.12 82 GLU A O 1
ATOM 661 N N . THR A 1 83 ? -9.745 8.190 8.309 1.00 88.12 83 THR A N 1
ATOM 662 C CA . THR A 1 83 ? -10.139 7.218 9.329 1.00 88.12 83 THR A CA 1
ATOM 663 C C . THR A 1 83 ? -9.558 5.838 9.059 1.00 88.12 83 THR A C 1
ATOM 665 O O . THR A 1 83 ? -9.529 5.022 9.972 1.00 88.12 83 THR A O 1
ATOM 668 N N . ILE A 1 84 ? -9.117 5.558 7.827 1.00 91.75 84 ILE A N 1
ATOM 669 C CA . ILE A 1 84 ? -8.491 4.294 7.435 1.00 91.75 84 ILE A CA 1
ATOM 670 C C . ILE A 1 84 ? -7.193 4.556 6.668 1.00 91.75 84 ILE A C 1
ATOM 672 O O . ILE A 1 84 ? -7.185 5.253 5.650 1.00 91.75 84 ILE A O 1
ATOM 676 N N . PHE A 1 85 ? -6.099 3.941 7.116 1.00 94.25 85 PHE A N 1
ATOM 677 C CA . PHE A 1 85 ? -4.800 4.005 6.441 1.00 94.25 85 PHE A CA 1
ATOM 678 C C . PHE A 1 85 ? -3.934 2.777 6.739 1.00 94.25 85 PHE A C 1
ATOM 680 O O . PHE A 1 85 ? -4.136 2.076 7.725 1.00 94.25 85 PHE A O 1
ATOM 687 N N . LEU A 1 86 ? -2.936 2.525 5.892 1.00 94.62 86 LEU A N 1
ATOM 688 C CA . LEU A 1 86 ? -1.964 1.448 6.097 1.00 94.62 86 LEU A CA 1
ATOM 689 C C . LEU A 1 86 ? -0.801 1.926 6.968 1.00 94.62 86 LEU A C 1
ATOM 691 O O . LEU A 1 86 ? -0.288 3.031 6.763 1.00 94.62 86 LEU A O 1
ATOM 695 N N . SER A 1 87 ? -0.348 1.075 7.888 1.00 93.81 87 SER A N 1
ATOM 696 C CA . SER A 1 87 ? 0.748 1.372 8.810 1.00 93.81 87 SER A CA 1
ATOM 697 C C . SER A 1 87 ? 1.724 0.211 8.979 1.00 93.81 87 SER A C 1
ATOM 699 O O . SER A 1 87 ? 1.371 -0.943 8.754 1.00 93.81 87 SER A O 1
ATOM 701 N N . LEU A 1 88 ? 2.961 0.531 9.370 1.00 92.44 88 LEU A N 1
ATOM 702 C CA . LEU A 1 88 ? 4.001 -0.454 9.672 1.00 92.44 88 LEU A CA 1
ATOM 703 C C . LEU A 1 88 ? 3.837 -1.013 11.088 1.00 92.44 88 LEU A C 1
ATOM 705 O O . LEU A 1 88 ? 3.759 -0.262 12.061 1.00 92.44 88 LEU A O 1
ATOM 709 N N . ASN A 1 89 ? 3.894 -2.334 11.207 1.00 84.94 89 ASN A N 1
ATOM 710 C CA . ASN A 1 89 ? 3.765 -3.061 12.463 1.00 84.94 89 ASN A CA 1
ATOM 711 C C . ASN A 1 89 ? 5.028 -2.989 13.318 1.00 84.94 89 ASN A C 1
ATOM 713 O O . ASN A 1 89 ? 6.151 -3.051 12.822 1.00 84.94 89 ASN A O 1
ATOM 717 N N . GLY A 1 90 ? 4.844 -2.905 14.640 1.00 69.81 90 GLY A N 1
ATOM 718 C CA . GLY A 1 90 ? 5.935 -3.026 15.619 1.00 69.81 90 GLY A CA 1
ATOM 719 C C . GLY A 1 90 ? 6.948 -1.876 15.610 1.00 69.81 90 GLY A C 1
ATOM 720 O O . GLY A 1 90 ? 7.935 -1.908 16.347 1.00 69.81 90 GLY A O 1
ATOM 721 N N . VAL A 1 91 ? 6.713 -0.844 14.806 1.00 64.44 91 VAL A N 1
ATOM 722 C CA . VAL A 1 91 ? 7.566 0.331 14.730 1.00 64.44 91 VAL A CA 1
ATOM 723 C C . VAL A 1 91 ? 7.122 1.293 15.836 1.00 64.44 91 VAL A C 1
ATOM 725 O O . VAL A 1 91 ? 6.032 1.845 15.787 1.00 64.44 91 VAL A O 1
ATOM 728 N N . ALA A 1 92 ? 7.971 1.520 16.845 1.00 56.44 92 ALA A N 1
ATOM 729 C CA . ALA A 1 92 ? 7.714 2.466 17.947 1.00 56.44 92 ALA A CA 1
ATOM 730 C C . ALA A 1 92 ? 7.623 3.944 17.498 1.00 56.44 92 ALA A C 1
ATOM 732 O O . ALA A 1 92 ? 7.535 4.852 18.327 1.00 56.44 92 ALA A O 1
ATOM 733 N N . TYR A 1 93 ? 7.701 4.191 16.190 1.00 51.22 93 TYR A N 1
ATOM 734 C CA . TYR A 1 93 ? 7.578 5.508 15.601 1.00 51.22 93 TYR A CA 1
ATOM 735 C C . TYR A 1 93 ? 6.096 5.855 15.487 1.00 51.22 93 TYR A C 1
ATOM 737 O O . TYR A 1 93 ? 5.261 5.024 15.138 1.00 51.22 93 TYR A O 1
ATOM 745 N N . ALA A 1 94 ? 5.776 7.102 15.808 1.00 58.78 94 ALA A N 1
ATOM 746 C CA . ALA A 1 94 ? 4.457 7.665 15.589 1.00 58.78 94 ALA A CA 1
ATOM 747 C C . ALA A 1 94 ? 3.985 7.417 14.146 1.00 58.78 94 ALA A C 1
ATOM 749 O O . ALA A 1 94 ? 4.751 7.640 13.214 1.00 58.78 94 ALA A O 1
ATOM 750 N N . GLU A 1 95 ? 2.733 6.975 14.003 1.00 74.19 95 GLU A N 1
ATOM 751 C CA . GLU A 1 95 ? 1.943 6.898 12.764 1.00 74.19 95 GLU A CA 1
ATOM 752 C C . GLU A 1 95 ? 2.759 6.858 11.467 1.00 74.19 95 GLU A C 1
ATOM 754 O O . GLU A 1 95 ? 2.782 7.822 10.700 1.00 74.19 95 GLU A O 1
ATOM 759 N N . CYS A 1 96 ? 3.414 5.724 11.209 1.00 87.81 96 CYS A N 1
ATOM 760 C CA . CYS A 1 96 ? 3.917 5.435 9.875 1.00 87.81 96 CYS A CA 1
ATOM 761 C C . CYS A 1 96 ? 2.714 5.248 8.947 1.00 87.81 96 CYS A C 1
ATOM 763 O O . CYS A 1 96 ? 1.959 4.300 9.142 1.00 87.81 96 CYS A O 1
ATOM 765 N N . ARG A 1 97 ? 2.512 6.122 7.963 1.00 92.19 97 ARG A N 1
ATOM 766 C CA . ARG A 1 97 ? 1.409 6.022 6.994 1.00 92.19 97 ARG A CA 1
ATOM 767 C C . ARG A 1 97 ? 1.973 5.733 5.609 1.00 92.19 97 ARG A C 1
ATOM 769 O O . ARG A 1 97 ? 2.915 6.405 5.186 1.00 92.19 97 ARG A O 1
ATOM 776 N N . PHE A 1 98 ? 1.431 4.727 4.931 1.00 94.50 98 PHE A N 1
ATOM 777 C CA . PHE A 1 98 ? 1.802 4.413 3.550 1.00 94.50 98 PHE A CA 1
ATOM 778 C C . PHE A 1 98 ? 1.456 5.580 2.621 1.00 94.50 98 PHE A C 1
ATOM 780 O O . PHE A 1 98 ? 0.396 6.184 2.773 1.00 94.50 98 PHE A O 1
ATOM 787 N N . ILE A 1 99 ? 2.333 5.876 1.660 1.00 94.62 99 ILE A N 1
ATOM 788 C CA . ILE A 1 99 ? 2.087 6.875 0.613 1.00 94.62 99 ILE A CA 1
ATOM 789 C C . ILE A 1 99 ? 2.014 6.183 -0.747 1.00 94.62 99 ILE A C 1
ATOM 791 O O . ILE A 1 99 ? 0.985 6.246 -1.416 1.00 94.62 99 ILE A O 1
ATOM 795 N N . GLN A 1 100 ? 3.108 5.554 -1.181 1.00 95.94 100 GLN A N 1
ATOM 796 C CA . GLN A 1 100 ? 3.227 5.013 -2.537 1.00 95.94 100 GLN A CA 1
ATOM 797 C C . GLN A 1 100 ? 4.348 3.977 -2.672 1.00 95.94 100 GLN A C 1
ATOM 799 O O . GLN A 1 100 ? 5.108 3.734 -1.735 1.00 95.94 100 GLN A O 1
ATOM 804 N N . LEU A 1 101 ? 4.469 3.373 -3.856 1.00 96.19 101 LEU A N 1
ATOM 805 C CA . LEU A 1 101 ? 5.655 2.615 -4.252 1.00 96.19 101 LEU A CA 1
ATOM 806 C C . LEU A 1 101 ? 6.716 3.546 -4.849 1.00 96.19 101 LEU A C 1
ATOM 808 O O . LEU A 1 101 ? 6.396 4.515 -5.531 1.00 96.19 101 LEU A O 1
ATOM 812 N N . LEU A 1 102 ? 7.983 3.200 -4.648 1.00 94.44 102 LEU A N 1
ATOM 813 C CA . LEU A 1 102 ? 9.144 3.857 -5.242 1.00 94.44 102 LEU A CA 1
ATOM 814 C C . LEU A 1 102 ? 9.971 2.838 -6.025 1.00 94.44 102 LEU A C 1
ATOM 816 O O . LEU A 1 102 ? 9.964 1.651 -5.703 1.00 94.44 102 LEU A O 1
ATOM 820 N N . SER A 1 103 ? 10.710 3.322 -7.023 1.00 92.94 103 SER A N 1
ATOM 821 C CA . SER A 1 103 ? 11.697 2.526 -7.760 1.00 92.94 103 SER A CA 1
ATOM 822 C C . SER A 1 103 ? 13.093 3.071 -7.467 1.00 92.94 103 SER A C 1
ATOM 824 O O . SER A 1 103 ? 13.454 4.133 -7.976 1.00 92.94 103 SER A O 1
ATOM 826 N N . VAL A 1 104 ? 13.844 2.392 -6.600 1.00 91.62 104 VAL A N 1
ATOM 827 C CA . VAL A 1 104 ? 15.181 2.816 -6.154 1.00 91.62 104 VAL A CA 1
ATOM 828 C C . VAL A 1 104 ? 16.262 2.064 -6.923 1.00 91.62 104 VAL A C 1
ATOM 830 O O . VAL A 1 104 ? 17.073 2.693 -7.601 1.00 91.62 104 VAL A O 1
ATOM 833 N N . GLU A 1 105 ? 16.265 0.735 -6.846 1.00 91.88 105 GLU A N 1
ATOM 834 C CA . GLU A 1 105 ? 17.200 -0.136 -7.569 1.00 91.88 105 GLU A CA 1
ATOM 835 C C . GLU A 1 105 ? 16.475 -0.887 -8.690 1.00 91.88 105 GLU A C 1
ATOM 837 O O . GLU A 1 105 ? 16.948 -0.944 -9.827 1.00 91.88 105 GLU A O 1
ATOM 842 N N . GLU A 1 106 ? 15.290 -1.405 -8.377 1.00 93.69 106 GLU A N 1
ATOM 843 C CA . GLU A 1 106 ? 14.403 -2.114 -9.294 1.00 93.69 106 GLU A CA 1
ATOM 844 C C . GLU A 1 106 ? 13.022 -1.436 -9.366 1.00 93.69 106 GLU A C 1
ATOM 846 O O . GLU A 1 106 ? 12.665 -0.648 -8.485 1.00 93.69 106 GLU A O 1
ATOM 851 N N . PRO A 1 107 ? 12.204 -1.723 -10.398 1.00 93.12 107 PRO A N 1
ATOM 852 C CA . PRO A 1 107 ? 10.841 -1.210 -10.457 1.00 93.12 107 PRO A CA 1
ATOM 853 C C . PRO A 1 107 ? 10.066 -1.537 -9.174 1.00 93.12 107 PRO A C 1
ATOM 855 O O . PRO A 1 107 ? 9.961 -2.704 -8.783 1.00 93.12 107 PRO A O 1
ATOM 858 N N . PHE A 1 108 ? 9.482 -0.513 -8.551 1.00 94.81 108 PHE A N 1
ATOM 859 C CA . PHE A 1 108 ? 8.561 -0.635 -7.414 1.00 94.81 108 PHE A CA 1
ATOM 860 C C . PHE A 1 108 ? 9.110 -1.469 -6.241 1.00 94.81 108 PHE A C 1
ATOM 862 O O . PHE A 1 108 ? 8.387 -2.257 -5.626 1.00 94.81 108 PHE A O 1
ATOM 869 N N . ASP A 1 109 ? 10.409 -1.367 -5.971 1.00 95.25 109 ASP A N 1
ATOM 870 C CA . ASP A 1 109 ? 11.152 -2.154 -4.983 1.00 95.25 109 ASP A CA 1
ATOM 871 C C . ASP A 1 109 ? 11.080 -1.620 -3.548 1.00 95.25 109 ASP A C 1
ATOM 873 O O . ASP A 1 109 ? 11.349 -2.366 -2.600 1.00 95.25 109 ASP A O 1
ATOM 877 N N . HIS A 1 110 ? 10.632 -0.379 -3.381 1.00 96.56 110 HIS A N 1
ATOM 878 C CA . HIS A 1 110 ? 10.483 0.267 -2.085 1.00 96.56 110 HIS A CA 1
ATOM 879 C C . HIS A 1 110 ? 9.067 0.794 -1.869 1.00 96.56 110 HIS A C 1
ATOM 881 O O . HIS A 1 110 ? 8.334 1.110 -2.804 1.00 96.56 110 HIS A O 1
ATOM 887 N N . TYR A 1 111 ? 8.703 0.927 -0.602 1.00 95.62 111 TYR A N 1
ATOM 888 C CA . TYR A 1 111 ? 7.539 1.668 -0.144 1.00 95.62 111 TYR A CA 1
ATOM 889 C C . TYR A 1 111 ? 7.979 3.038 0.376 1.00 95.62 111 TYR A C 1
ATOM 891 O O . TYR A 1 111 ? 8.958 3.124 1.123 1.00 95.62 111 TYR A O 1
ATOM 899 N N . GLU A 1 112 ? 7.237 4.087 0.033 1.00 95.50 112 GLU A N 1
ATOM 900 C CA . GLU A 1 112 ? 7.310 5.386 0.694 1.00 95.50 112 GLU A CA 1
ATOM 901 C C . GLU A 1 112 ? 6.304 5.447 1.846 1.00 95.50 112 GLU A C 1
ATOM 903 O O . GLU A 1 112 ? 5.117 5.159 1.682 1.00 95.50 112 GLU A O 1
ATOM 908 N N . TRP A 1 113 ? 6.789 5.880 3.004 1.00 93.88 113 TRP A N 1
ATOM 909 C CA . TRP A 1 113 ? 6.024 6.084 4.227 1.00 93.88 113 TRP A CA 1
ATOM 910 C C . TRP A 1 113 ? 6.213 7.516 4.728 1.00 93.88 113 TRP A C 1
ATOM 912 O O . TRP A 1 113 ? 7.259 8.123 4.500 1.00 93.88 113 TRP A O 1
ATOM 922 N N . THR A 1 114 ? 5.249 8.040 5.481 1.00 91.62 114 THR A N 1
ATOM 923 C CA . THR A 1 114 ? 5.437 9.236 6.320 1.00 91.62 114 THR A CA 1
ATOM 924 C C . THR A 1 114 ? 5.398 8.863 7.793 1.00 91.62 114 THR A C 1
ATOM 926 O O . THR A 1 114 ? 4.553 8.077 8.193 1.00 91.62 114 THR A O 1
ATOM 929 N N . SER A 1 115 ? 6.300 9.423 8.594 1.00 88.75 115 SER A N 1
ATOM 930 C CA . SER A 1 115 ? 6.349 9.290 10.053 1.00 88.75 115 SER A CA 1
ATOM 931 C C . SER A 1 115 ? 6.791 10.625 10.644 1.00 88.75 115 SER A C 1
ATOM 933 O O . SER A 1 115 ? 7.876 11.116 10.323 1.00 88.75 115 SER A O 1
ATOM 935 N N . ASN A 1 116 ? 5.980 11.223 11.523 1.00 84.44 116 ASN A N 1
ATOM 936 C CA . ASN A 1 116 ? 6.257 12.538 12.126 1.00 84.44 116 ASN A CA 1
ATOM 937 C C . ASN A 1 116 ? 6.590 13.634 11.092 1.00 84.44 116 ASN A C 1
ATOM 939 O O . ASN A 1 116 ? 7.528 14.413 11.268 1.00 84.44 116 ASN A O 1
ATOM 943 N N . GLY A 1 117 ? 5.868 13.653 9.968 1.00 83.81 117 GLY A N 1
ATOM 944 C CA . GLY A 1 117 ? 6.094 14.603 8.872 1.00 83.81 117 GLY A CA 1
ATOM 945 C C . GLY A 1 117 ? 7.371 14.359 8.058 1.00 83.81 117 GLY A C 1
ATOM 946 O O . GLY A 1 117 ? 7.645 15.103 7.120 1.00 83.81 117 GLY A O 1
ATOM 947 N N . SER A 1 118 ? 8.148 13.324 8.387 1.00 89.19 118 SER A N 1
ATOM 948 C CA . SER A 1 118 ? 9.327 12.908 7.628 1.00 89.19 118 SER A CA 1
ATOM 949 C C . SER A 1 118 ? 8.987 11.739 6.713 1.00 89.19 118 SER A C 1
ATOM 951 O O . SER A 1 118 ? 8.268 10.826 7.112 1.00 89.19 118 SER A O 1
ATOM 953 N N . ARG A 1 119 ? 9.534 11.747 5.495 1.00 92.31 119 ARG A N 1
ATOM 954 C CA . ARG A 1 119 ? 9.395 10.642 4.540 1.00 92.31 119 ARG A CA 1
ATOM 955 C C . ARG A 1 119 ? 10.470 9.585 4.776 1.00 92.31 119 ARG A C 1
ATOM 957 O O . ARG A 1 119 ? 11.627 9.922 5.028 1.00 92.31 119 ARG A O 1
ATOM 964 N N . LEU A 1 120 ? 10.082 8.322 4.673 1.00 92.31 120 LEU A N 1
ATOM 965 C CA . LEU A 1 120 ? 10.945 7.155 4.815 1.00 92.31 120 LEU A CA 1
ATOM 966 C C . LEU A 1 120 ? 10.724 6.218 3.626 1.00 92.31 120 LEU A C 1
ATOM 968 O O . LEU A 1 120 ? 9.584 5.925 3.280 1.00 92.31 120 LEU A O 1
ATOM 972 N N . ALA A 1 121 ? 11.809 5.714 3.044 1.00 94.12 121 ALA A N 1
ATOM 973 C CA . ALA A 1 121 ? 11.764 4.657 2.041 1.00 94.12 121 ALA A CA 1
ATOM 974 C C . ALA A 1 121 ? 12.231 3.337 2.667 1.00 94.12 121 ALA A C 1
ATOM 976 O O . ALA A 1 121 ? 13.310 3.294 3.260 1.00 94.12 121 ALA A O 1
ATOM 977 N N . LEU A 1 122 ? 11.437 2.272 2.540 1.00 93.75 122 LEU A N 1
ATOM 978 C CA . LEU A 1 122 ? 11.785 0.933 3.034 1.00 93.75 122 LEU A CA 1
ATOM 979 C C . LEU A 1 122 ? 11.637 -0.121 1.932 1.00 93.75 122 LEU A C 1
ATOM 981 O O . LEU A 1 122 ? 10.665 -0.049 1.178 1.00 93.75 122 LEU A O 1
ATOM 985 N N . PRO A 1 123 ? 12.532 -1.124 1.854 1.00 96.06 123 PRO A N 1
ATOM 986 C CA . PRO A 1 123 ? 12.393 -2.225 0.907 1.00 96.06 123 PRO A CA 1
ATOM 987 C C . PRO A 1 123 ? 11.070 -2.970 1.094 1.00 96.06 123 PRO A C 1
ATOM 989 O O . PRO A 1 123 ? 10.692 -3.297 2.225 1.00 96.06 123 PRO A O 1
ATOM 992 N N . VAL A 1 124 ? 10.414 -3.333 -0.008 1.00 94.38 124 VAL A N 1
ATOM 993 C CA . VAL A 1 124 ? 9.124 -4.050 -0.010 1.00 94.38 124 VAL A CA 1
ATOM 994 C C . VAL A 1 124 ? 9.143 -5.332 0.832 1.00 94.38 124 VAL A C 1
ATOM 996 O O . VAL A 1 124 ? 8.188 -5.635 1.547 1.00 94.38 124 VAL A O 1
ATOM 999 N N . ALA A 1 125 ? 10.256 -6.067 0.799 1.00 91.56 125 ALA A N 1
ATOM 1000 C CA . ALA A 1 125 ? 10.426 -7.317 1.540 1.00 91.56 125 ALA A CA 1
ATOM 1001 C C . ALA A 1 125 ? 10.484 -7.135 3.069 1.00 91.56 125 ALA A C 1
ATOM 1003 O O . ALA A 1 125 ? 10.277 -8.096 3.805 1.00 91.56 125 ALA A O 1
ATOM 1004 N N . SER A 1 126 ? 10.782 -5.924 3.548 1.00 89.19 126 SER A N 1
ATOM 1005 C CA . SER A 1 126 ? 11.026 -5.650 4.970 1.00 89.19 126 SER A CA 1
ATOM 1006 C C . SER A 1 126 ? 9.784 -5.218 5.749 1.00 89.19 126 SER A C 1
ATOM 1008 O O . SER A 1 126 ? 9.822 -5.186 6.976 1.00 89.19 126 SER A O 1
ATOM 1010 N N . ALA A 1 127 ? 8.693 -4.881 5.056 1.00 88.12 127 ALA A N 1
ATOM 1011 C CA . ALA A 1 127 ? 7.505 -4.338 5.696 1.00 88.12 127 ALA A CA 1
ATOM 1012 C C . ALA A 1 127 ? 6.578 -5.444 6.218 1.00 88.12 127 ALA A C 1
ATOM 1014 O O . ALA A 1 127 ? 6.234 -6.381 5.490 1.00 88.12 127 ALA A O 1
ATOM 1015 N N . ASP A 1 128 ? 6.161 -5.267 7.467 1.00 93.06 128 ASP A N 1
ATOM 1016 C CA . ASP A 1 128 ? 4.998 -5.895 8.086 1.00 93.06 128 ASP A CA 1
ATOM 1017 C C . ASP A 1 128 ? 3.944 -4.791 8.233 1.00 93.06 128 ASP A C 1
ATOM 1019 O O . ASP A 1 128 ? 4.232 -3.738 8.805 1.00 93.06 128 ASP A O 1
ATOM 1023 N N . ILE A 1 129 ? 2.783 -4.973 7.611 1.00 94.94 129 ILE A N 1
ATOM 1024 C CA . ILE A 1 129 ? 1.791 -3.926 7.352 1.00 94.94 129 ILE A CA 1
ATOM 1025 C C . ILE A 1 129 ? 0.443 -4.347 7.929 1.00 94.94 129 ILE A C 1
ATOM 1027 O O . ILE A 1 129 ? -0.023 -5.460 7.677 1.00 94.94 129 ILE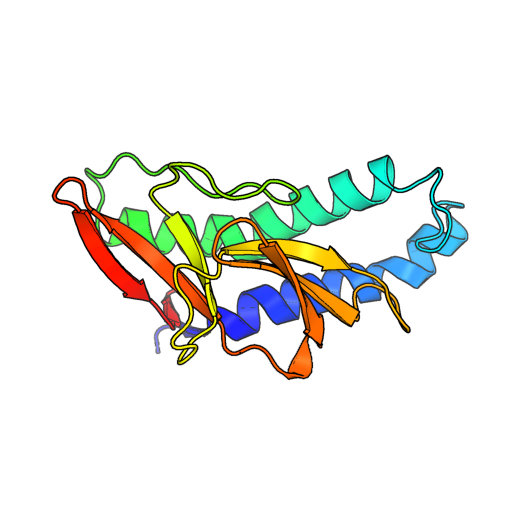 A O 1
ATOM 1031 N N . SER A 1 130 ? -0.197 -3.415 8.631 1.00 95.25 130 SER A N 1
ATOM 1032 C CA . SER A 1 130 ? -1.588 -3.505 9.075 1.00 95.25 130 SER A CA 1
ATOM 1033 C C . SER A 1 130 ? -2.421 -2.368 8.508 1.00 95.25 130 SER A C 1
ATOM 1035 O O . SER A 1 130 ? -1.916 -1.297 8.160 1.00 95.25 130 SER A O 1
ATOM 1037 N N . LEU A 1 131 ? -3.727 -2.592 8.475 1.00 94.75 131 LEU A N 1
ATOM 1038 C CA . LEU A 1 131 ? -4.720 -1.552 8.299 1.00 94.75 131 LEU A CA 1
ATOM 1039 C C . LEU A 1 131 ? -5.034 -0.949 9.671 1.00 94.75 131 LEU A C 1
ATOM 1041 O O . LEU A 1 131 ? -5.328 -1.670 10.623 1.00 94.75 131 LEU A O 1
ATOM 1045 N N . ILE A 1 132 ? -4.968 0.371 9.776 1.00 93.88 132 ILE A N 1
ATOM 1046 C CA . ILE A 1 132 ? -5.378 1.109 10.966 1.00 93.88 132 ILE A CA 1
ATOM 1047 C C . ILE A 1 132 ? -6.724 1.752 10.683 1.00 93.88 132 ILE A C 1
ATOM 1049 O O . ILE A 1 132 ? -6.871 2.469 9.694 1.00 93.88 132 ILE A O 1
ATOM 1053 N N . MET A 1 133 ? -7.674 1.521 11.582 1.00 92.62 133 MET A N 1
ATOM 1054 C CA . MET A 1 133 ? -8.956 2.209 11.625 1.00 92.62 133 MET A CA 1
ATOM 1055 C C . MET A 1 133 ? -9.007 3.108 12.864 1.00 92.62 133 MET A C 1
ATOM 1057 O O . MET A 1 133 ? -8.661 2.673 13.964 1.00 92.62 133 MET A O 1
ATOM 1061 N N . ILE A 1 134 ? -9.435 4.357 12.689 1.00 91.44 134 ILE A N 1
ATOM 1062 C CA . ILE A 1 134 ? -9.698 5.311 13.769 1.00 91.44 134 ILE A CA 1
ATOM 1063 C C . ILE A 1 134 ? -11.206 5.521 13.878 1.00 91.44 134 ILE A C 1
ATOM 1065 O O . ILE A 1 134 ? -11.818 6.096 12.980 1.00 91.44 134 ILE A O 1
ATOM 1069 N N . GLU A 1 135 ? -11.787 5.080 14.987 1.00 90.19 135 GLU A N 1
ATOM 1070 C CA . GLU A 1 135 ? -13.201 5.257 15.313 1.00 90.19 135 GLU A CA 1
ATOM 1071 C C . GLU A 1 135 ? -13.547 6.723 15.646 1.00 90.19 135 GLU A C 1
ATOM 1073 O O . GLU A 1 135 ? -12.658 7.518 15.969 1.00 90.19 135 GLU A O 1
ATOM 1078 N N . PRO A 1 136 ? -14.840 7.113 15.622 1.00 88.56 136 PRO A N 1
ATOM 1079 C CA . PRO A 1 136 ? -15.259 8.485 15.926 1.00 88.56 136 PRO A CA 1
ATOM 1080 C C . PRO A 1 136 ? -14.847 9.002 17.314 1.00 88.56 136 PRO A C 1
ATOM 1082 O O . PRO A 1 136 ? -14.723 10.211 17.505 1.00 88.56 136 PRO A O 1
ATOM 1085 N N . ASP A 1 137 ? -14.645 8.111 18.286 1.00 90.75 137 ASP A N 1
ATOM 1086 C CA . ASP A 1 137 ? -14.175 8.449 19.634 1.00 90.75 137 ASP A CA 1
ATOM 1087 C C . ASP A 1 137 ? -12.637 8.560 19.735 1.00 90.75 137 ASP A C 1
ATOM 1089 O O . ASP A 1 137 ? -12.104 8.893 20.796 1.00 90.75 137 ASP A O 1
ATOM 1093 N N . GLY A 1 138 ? -11.924 8.317 18.630 1.00 89.19 138 GLY A N 1
ATOM 1094 C CA . GLY A 1 138 ? -10.466 8.304 18.542 1.00 89.19 138 GLY A CA 1
ATOM 1095 C C . GLY A 1 138 ? -9.826 6.952 18.864 1.00 89.19 138 GLY A C 1
ATOM 1096 O O . GLY A 1 138 ? -8.594 6.846 18.813 1.00 89.19 138 GLY A O 1
ATOM 1097 N N . THR A 1 139 ? -10.621 5.926 19.183 1.00 90.81 139 THR A N 1
ATOM 1098 C CA . THR A 1 139 ? -10.137 4.562 19.406 1.00 90.81 139 THR A CA 1
ATOM 1099 C C . THR A 1 139 ? -9.498 4.020 18.133 1.00 90.81 139 THR A C 1
ATOM 1101 O O . THR A 1 139 ? -9.980 4.241 17.023 1.00 90.81 139 THR A O 1
ATOM 1104 N N . ARG A 1 140 ? -8.368 3.324 18.292 1.00 90.88 140 ARG A N 1
ATOM 1105 C CA . ARG A 1 140 ? -7.625 2.728 17.180 1.00 90.88 140 ARG A CA 1
ATOM 1106 C C . ARG A 1 140 ? -7.810 1.228 17.168 1.00 90.88 140 ARG A C 1
ATOM 1108 O O . ARG A 1 140 ? -7.574 0.577 18.186 1.00 90.88 140 ARG A O 1
ATOM 1115 N N . GLN A 1 141 ? -8.128 0.697 15.997 1.00 92.12 141 GLN A N 1
ATOM 1116 C CA . GLN A 1 141 ? -8.105 -0.731 15.732 1.00 92.12 141 GLN A CA 1
ATOM 1117 C C . GLN A 1 141 ? -7.040 -1.049 14.688 1.00 92.12 141 GLN A C 1
ATOM 1119 O O . GLN A 1 141 ? -6.925 -0.371 13.668 1.00 92.12 141 GLN A O 1
ATOM 1124 N N . GLU A 1 142 ? -6.253 -2.081 14.970 1.00 93.75 142 GLU A N 1
ATOM 1125 C CA . GLU A 1 142 ? -5.254 -2.632 14.062 1.00 93.75 142 GLU A CA 1
ATOM 1126 C C . GLU A 1 142 ? -5.803 -3.931 13.475 1.00 93.75 142 GLU A C 1
ATOM 1128 O O . GLU A 1 142 ? -6.146 -4.859 14.211 1.00 93.75 142 GLU A O 1
ATOM 1133 N N . ILE A 1 143 ? -5.884 -3.989 12.150 1.00 94.75 143 ILE A N 1
ATOM 1134 C CA . ILE A 1 143 ? -6.411 -5.124 11.400 1.00 94.75 143 ILE A CA 1
ATOM 1135 C C . ILE A 1 143 ? -5.270 -5.683 10.549 1.00 94.75 143 ILE A C 1
ATOM 1137 O O . ILE A 1 143 ? -4.712 -4.990 9.696 1.00 94.75 143 ILE A O 1
ATOM 1141 N N . LYS A 1 144 ? -4.908 -6.940 10.812 1.00 95.44 144 LYS A N 1
ATOM 1142 C CA . LYS A 1 144 ? -3.803 -7.642 10.135 1.00 95.44 144 LYS A CA 1
ATOM 1143 C C . LYS A 1 144 ? -4.264 -8.513 8.986 1.00 95.44 144 LYS A C 1
ATOM 1145 O O . LYS A 1 144 ? -3.530 -8.668 8.015 1.00 95.44 144 LYS A O 1
ATOM 1150 N N . ASP A 1 145 ? -5.473 -9.038 9.104 1.00 96.25 145 ASP A N 1
ATOM 1151 C CA . ASP A 1 145 ? -6.049 -10.004 8.187 1.00 96.25 145 ASP A CA 1
ATOM 1152 C C . ASP A 1 145 ? -7.419 -9.505 7.735 1.00 96.25 145 ASP A C 1
ATOM 1154 O O . ASP A 1 145 ? -8.205 -9.000 8.536 1.00 96.25 145 ASP A O 1
ATOM 1158 N N . ILE A 1 146 ? -7.674 -9.638 6.440 1.00 95.44 146 ILE A N 1
ATOM 1159 C CA . ILE A 1 146 ? -8.893 -9.226 5.757 1.00 95.44 146 ILE A CA 1
ATOM 1160 C C . ILE A 1 146 ? -9.630 -10.484 5.317 1.00 95.44 146 ILE A C 1
ATOM 1162 O O . ILE A 1 146 ? -9.039 -11.383 4.721 1.00 95.44 146 ILE A O 1
ATOM 1166 N N . ASP A 1 147 ? -10.922 -10.538 5.620 1.00 93.94 147 ASP A N 1
ATOM 1167 C CA . ASP A 1 147 ? -11.832 -11.557 5.094 1.00 93.94 147 ASP A CA 1
ATOM 1168 C C . ASP A 1 147 ? -12.288 -11.157 3.684 1.00 93.94 147 ASP A C 1
ATOM 1170 O O . ASP A 1 147 ? -12.817 -10.056 3.508 1.00 93.94 147 ASP A O 1
ATOM 1174 N N . LEU A 1 148 ? -12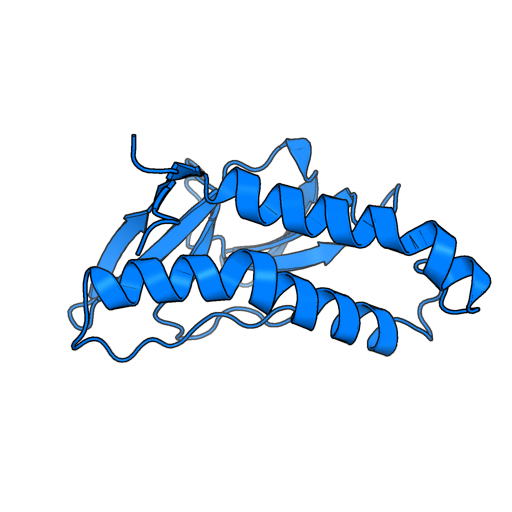.044 -12.015 2.690 1.00 88.94 148 LEU A N 1
ATOM 1175 C CA . LEU A 1 148 ? -12.405 -11.770 1.291 1.00 88.94 148 LEU A CA 1
ATOM 1176 C C . LEU A 1 148 ? -13.800 -12.298 0.913 1.00 88.94 148 LEU A C 1
ATOM 1178 O O . LEU A 1 148 ? -14.269 -11.993 -0.181 1.00 88.94 148 LEU A O 1
ATOM 1182 N N . ASP A 1 149 ? -14.466 -13.060 1.788 1.00 87.44 149 ASP A N 1
ATOM 1183 C CA . ASP A 1 149 ? -15.757 -13.714 1.505 1.00 87.44 149 ASP A CA 1
ATOM 1184 C C . ASP A 1 149 ? -16.992 -12.866 1.901 1.00 87.44 149 ASP A C 1
ATOM 1186 O O . ASP A 1 149 ? -18.094 -13.405 2.058 1.00 87.44 149 ASP A O 1
ATOM 1190 N N . LEU A 1 150 ? -16.816 -11.556 2.107 1.00 71.69 150 LEU A N 1
ATOM 1191 C CA . LEU A 1 150 ? -17.832 -10.642 2.655 1.00 71.69 150 LEU A CA 1
ATOM 1192 C C . LEU A 1 150 ? -18.918 -10.202 1.662 1.00 71.69 150 LEU A C 1
ATOM 1194 O O . LEU A 1 150 ? -18.603 -9.942 0.478 1.00 71.69 150 LEU A O 1
#

Sequence (150 aa):
MSDQISVTDLVRNFASACRALTPYLDRAHVPWADHRQYDNWDRIAEALFESLVLEPCRLHVEASFPEMSLTLARYGFPADGETIFLSLNGVAYAECRFIQLLSVEEPFDHYEWTSNGSRLALPVASADISLIMIEPDGTRQEIKDIDLDL

pLDDT: mean 90.41, std 8.48, range [51.22, 98.19]